Protein AF-A0AAX1EDI6-F1 (afdb_monomer_lite)

pLDDT: mean 86.82, std 15.9, range [36.59, 97.5]

Radius of gyration: 17.84 Å; chains: 1; bounding box: 56×29×52 Å

Secondary structure (DSSP, 8-state):
---SSTHHHHHHHHHHHHHHS----HHHHHHHHHTTS-HHHHHHHHHHHHHHHTSS----TTTHHHHHHHHHHHHHHHHHHHHHHHHHHHTT--------

Structure (mmCIF, N/CA/C/O backbone):
data_AF-A0AAX1EDI6-F1
#
_entry.id   AF-A0AAX1EDI6-F1
#
loop_
_atom_site.group_PDB
_atom_site.id
_atom_site.type_symbol
_atom_site.label_atom_id
_atom_site.label_alt_id
_atom_site.label_comp_id
_atom_site.label_asym_id
_atom_site.label_entity_id
_atom_site.label_seq_id
_atom_site.pdbx_PDB_ins_code
_atom_site.Cartn_x
_atom_site.Cartn_y
_atom_site.Cartn_z
_atom_site.occupancy
_atom_site.B_iso_or_equiv
_atom_site.auth_seq_id
_atom_site.auth_comp_id
_atom_site.auth_asym_id
_atom_site.auth_atom_id
_atom_site.pdbx_PDB_model_num
ATOM 1 N N . MET A 1 1 ? 6.940 18.098 -12.959 1.00 37.97 1 MET A N 1
ATOM 2 C CA . MET A 1 1 ? 5.998 17.670 -11.901 1.00 37.97 1 MET A CA 1
ATOM 3 C C . MET A 1 1 ? 5.123 16.557 -12.477 1.00 37.97 1 MET A C 1
ATOM 5 O O . MET A 1 1 ? 4.150 16.857 -13.154 1.00 37.97 1 MET A O 1
ATOM 9 N N . SER A 1 2 ? 5.529 15.284 -12.345 1.00 36.59 2 SER A N 1
ATOM 10 C CA . SER A 1 2 ? 4.776 14.154 -12.927 1.00 36.59 2 SER A CA 1
ATOM 11 C C . SER A 1 2 ? 3.584 13.826 -12.033 1.00 36.59 2 SER A C 1
ATOM 13 O O . SER A 1 2 ? 3.707 13.143 -11.018 1.00 36.59 2 SER A O 1
ATOM 15 N N . VAL A 1 3 ? 2.427 14.391 -12.367 1.00 47.22 3 VAL A N 1
ATOM 16 C CA . VAL A 1 3 ? 1.143 14.068 -11.740 1.00 47.22 3 VAL A CA 1
ATOM 17 C C . VAL A 1 3 ? 0.461 13.036 -12.625 1.00 47.22 3 VAL A C 1
ATOM 19 O O . VAL A 1 3 ? -0.464 13.390 -13.348 1.00 47.22 3 VAL A O 1
ATOM 22 N N . LYS A 1 4 ? 0.924 11.777 -12.641 1.00 48.91 4 LYS A N 1
ATOM 23 C CA . LYS A 1 4 ? 0.142 10.725 -13.311 1.00 48.91 4 LYS A CA 1
ATOM 24 C C . LYS A 1 4 ? -0.179 9.479 -12.483 1.00 48.91 4 LYS A C 1
ATOM 26 O O . LYS A 1 4 ? -1.293 9.007 -12.655 1.00 48.91 4 LYS A O 1
ATOM 31 N N . ASN A 1 5 ? 0.585 9.056 -11.464 1.00 53.69 5 ASN A N 1
ATOM 32 C CA . ASN A 1 5 ? 0.169 7.892 -10.638 1.00 53.69 5 ASN A CA 1
ATOM 33 C C . ASN A 1 5 ? 0.471 7.952 -9.126 1.00 53.69 5 ASN A C 1
ATOM 35 O O . ASN A 1 5 ? 0.458 6.937 -8.431 1.00 53.69 5 ASN A O 1
ATOM 39 N N . GLY A 1 6 ? 0.610 9.149 -8.545 1.00 59.47 6 GLY A N 1
ATOM 40 C CA . GLY A 1 6 ? 0.746 9.337 -7.086 1.00 59.47 6 GLY A CA 1
ATOM 41 C C . GLY A 1 6 ? -0.456 8.890 -6.224 1.00 59.47 6 GLY A C 1
ATOM 42 O O . GLY A 1 6 ? -0.463 9.152 -5.019 1.00 59.47 6 GLY A O 1
ATOM 43 N N . ARG A 1 7 ? -1.481 8.255 -6.814 1.00 78.31 7 ARG A N 1
ATOM 44 C CA . ARG A 1 7 ? -2.725 7.828 -6.154 1.00 78.31 7 ARG A CA 1
ATOM 45 C C . ARG A 1 7 ? -2.541 6.556 -5.322 1.00 78.31 7 ARG A C 1
ATOM 47 O O . ARG A 1 7 ? -3.001 6.525 -4.186 1.00 78.31 7 ARG A O 1
ATOM 54 N N . ILE A 1 8 ? -1.798 5.562 -5.815 1.00 89.75 8 ILE A N 1
ATOM 55 C CA . ILE A 1 8 ? -1.648 4.277 -5.106 1.00 89.75 8 ILE A CA 1
ATOM 56 C C . ILE A 1 8 ? -0.788 4.397 -3.835 1.00 89.75 8 ILE A C 1
ATOM 58 O O . ILE A 1 8 ? -1.137 3.851 -2.794 1.00 89.75 8 ILE A O 1
ATOM 62 N N . THR A 1 9 ? 0.276 5.210 -3.852 1.00 91.19 9 THR A N 1
ATOM 63 C CA . THR A 1 9 ? 1.075 5.496 -2.642 1.00 91.19 9 THR A CA 1
ATOM 64 C C . THR A 1 9 ? 0.341 6.390 -1.645 1.00 91.19 9 THR A C 1
ATOM 66 O O . THR A 1 9 ? 0.658 6.394 -0.457 1.00 91.19 9 THR A O 1
ATOM 69 N N . THR A 1 10 ? -0.654 7.147 -2.108 1.00 93.94 10 THR A N 1
ATOM 70 C CA . THR A 1 10 ? -1.545 7.908 -1.227 1.00 93.94 10 THR A CA 1
ATOM 71 C C . THR A 1 10 ? -2.552 6.978 -0.552 1.00 93.94 10 THR A C 1
ATOM 73 O O . THR A 1 10 ? -2.712 7.069 0.661 1.00 93.94 10 THR A O 1
ATOM 76 N N . LEU A 1 11 ? -3.135 6.020 -1.283 1.00 95.25 11 LEU A N 1
ATOM 77 C CA . LEU A 1 11 ? -3.956 4.956 -0.692 1.00 95.25 11 LEU A CA 1
ATOM 78 C C . LEU A 1 11 ? -3.168 4.141 0.341 1.00 95.25 11 LEU A C 1
ATOM 80 O O . LEU A 1 11 ? -3.655 3.941 1.446 1.00 95.25 11 LEU A O 1
ATOM 84 N N . ALA A 1 12 ? -1.918 3.774 0.041 1.00 95.62 12 ALA A N 1
ATOM 85 C CA . ALA A 1 12 ? -1.027 3.111 0.997 1.00 95.62 12 ALA A CA 1
ATOM 86 C C . ALA A 1 12 ? -0.840 3.914 2.297 1.00 95.62 12 ALA A C 1
ATOM 88 O O . ALA A 1 12 ? -0.819 3.347 3.388 1.00 95.62 12 ALA A O 1
ATOM 89 N N . ARG A 1 13 ? -0.711 5.246 2.199 1.00 95.75 13 ARG A N 1
ATOM 90 C CA . ARG A 1 13 ? -0.620 6.119 3.380 1.00 95.75 13 ARG A CA 1
ATOM 91 C C . ARG A 1 13 ? -1.906 6.114 4.188 1.00 95.75 13 ARG A C 1
ATOM 93 O O . ARG A 1 13 ? -1.825 5.974 5.399 1.00 95.75 13 ARG A O 1
ATOM 100 N N . ILE A 1 14 ? -3.056 6.270 3.533 1.00 96.38 14 ILE A N 1
ATOM 101 C CA . ILE A 1 14 ? -4.363 6.248 4.205 1.00 96.38 14 ILE A CA 1
ATOM 102 C C . ILE A 1 14 ? -4.545 4.909 4.916 1.00 96.38 14 ILE A C 1
ATOM 104 O O . ILE A 1 14 ? -4.854 4.892 6.102 1.00 96.38 14 ILE A O 1
ATOM 108 N N . TRP A 1 15 ? -4.265 3.803 4.225 1.00 97.38 15 TRP A N 1
ATOM 109 C CA . TRP A 1 15 ? -4.362 2.465 4.794 1.00 97.38 15 TRP A CA 1
ATOM 110 C C . TRP A 1 15 ? -3.476 2.295 6.025 1.00 97.38 15 TRP A C 1
ATOM 112 O O . TRP A 1 15 ? -3.981 1.913 7.077 1.00 97.38 15 TRP A O 1
ATOM 122 N N . ARG A 1 16 ? -2.190 2.657 5.944 1.00 97.38 16 ARG A N 1
ATOM 123 C CA . ARG A 1 16 ? -1.298 2.581 7.108 1.00 97.38 16 ARG A CA 1
ATOM 124 C C . ARG A 1 16 ? -1.797 3.443 8.265 1.00 97.38 16 ARG A C 1
ATOM 126 O O . ARG A 1 16 ? -1.792 2.975 9.395 1.00 97.38 16 ARG A O 1
ATOM 133 N N . THR A 1 17 ? -2.212 4.682 8.001 1.00 96.69 17 THR A N 1
ATOM 134 C CA . THR A 1 17 ? -2.710 5.577 9.053 1.00 96.69 17 THR A CA 1
ATOM 135 C C . THR A 1 17 ? -3.937 4.987 9.738 1.00 96.69 17 THR A C 1
ATOM 137 O O . THR A 1 17 ? -3.981 4.979 10.956 1.00 96.69 17 THR A O 1
ATOM 140 N N . VAL A 1 18 ? -4.895 4.452 8.981 1.00 95.94 18 VAL A N 1
ATOM 141 C CA . VAL A 1 18 ? -6.107 3.828 9.535 1.00 95.94 18 VAL A CA 1
ATOM 142 C C . VAL A 1 18 ? -5.790 2.533 10.302 1.00 95.94 18 VAL A C 1
ATOM 144 O O . VAL A 1 18 ? -6.507 2.166 11.228 1.00 95.94 18 VAL A O 1
ATOM 147 N N . GLU A 1 19 ? -4.716 1.826 9.942 1.00 95.62 19 GLU A N 1
ATOM 148 C CA . GLU A 1 19 ? -4.311 0.598 10.631 1.00 95.62 19 GLU A CA 1
ATOM 149 C C . GLU A 1 19 ? -3.497 0.856 11.910 1.00 95.62 19 GLU A C 1
ATOM 151 O O . GLU A 1 19 ? -3.606 0.079 12.857 1.00 95.62 19 GLU A O 1
ATOM 156 N N . THR A 1 20 ? -2.671 1.910 11.939 1.00 94.38 20 THR A N 1
ATOM 157 C CA . THR A 1 20 ? -1.661 2.128 12.993 1.00 94.38 20 THR A CA 1
ATOM 158 C C . THR A 1 20 ? -1.737 3.491 13.689 1.00 94.38 20 THR A C 1
ATOM 160 O O . THR A 1 20 ? -0.793 3.846 14.395 1.00 94.38 20 THR A O 1
ATOM 163 N N . ASP A 1 21 ? -2.738 4.316 13.386 1.00 93.69 21 ASP A N 1
ATOM 164 C CA . ASP A 1 21 ? -2.909 5.694 13.882 1.00 93.69 21 ASP A CA 1
ATOM 165 C C . ASP A 1 21 ? -1.673 6.600 13.710 1.00 93.69 21 ASP A C 1
ATOM 167 O O . ASP A 1 21 ? -1.476 7.585 14.417 1.00 93.69 21 ASP A O 1
ATOM 171 N N . THR A 1 22 ? -0.799 6.278 12.748 1.00 93.88 22 THR A N 1
ATOM 172 C CA . THR A 1 22 ? 0.490 6.960 12.561 1.00 93.88 22 THR A CA 1
ATOM 173 C C . THR A 1 22 ? 0.656 7.430 11.124 1.00 93.88 22 THR A C 1
ATOM 175 O O . THR A 1 22 ? 0.681 6.630 10.186 1.00 93.88 22 THR A O 1
ATOM 178 N N . ILE A 1 23 ? 0.897 8.728 10.949 1.00 93.19 23 ILE A N 1
ATOM 179 C CA . ILE A 1 23 ? 1.200 9.323 9.645 1.00 93.19 23 ILE A CA 1
ATOM 180 C C . ILE A 1 23 ? 2.638 8.976 9.233 1.00 93.19 23 ILE A C 1
ATOM 182 O O . ILE A 1 23 ? 3.569 9.053 10.029 1.00 93.19 23 ILE A O 1
ATOM 186 N N . SER A 1 24 ? 2.844 8.627 7.962 1.00 91.25 24 SER A N 1
ATOM 187 C CA . SER A 1 24 ? 4.179 8.411 7.391 1.00 91.25 24 SER A CA 1
ATOM 188 C C . SER A 1 24 ? 4.344 9.041 6.011 1.00 91.25 24 SER A C 1
ATOM 190 O O . SER A 1 24 ? 3.377 9.436 5.357 1.00 91.25 24 SER A O 1
ATOM 192 N N . SER A 1 25 ? 5.587 9.076 5.526 1.00 93.00 25 SER A N 1
ATOM 193 C CA . SER A 1 25 ? 5.893 9.415 4.134 1.00 93.00 25 SER A CA 1
ATOM 194 C C . SER A 1 25 ? 5.316 8.378 3.153 1.00 93.00 25 SER A C 1
ATOM 196 O O . SER A 1 25 ? 4.977 7.252 3.533 1.00 93.00 25 SER A O 1
ATOM 198 N N . LYS A 1 26 ? 5.212 8.751 1.866 1.00 90.19 26 LYS A N 1
ATOM 199 C CA . LYS A 1 26 ? 4.729 7.855 0.795 1.00 90.19 26 LYS A CA 1
ATOM 200 C C . LYS A 1 26 ? 5.599 6.592 0.645 1.00 90.19 26 LYS A C 1
ATOM 202 O O . LYS A 1 26 ? 5.026 5.504 0.646 1.00 90.19 26 LYS A O 1
ATOM 207 N N . PRO A 1 27 ? 6.946 6.675 0.597 1.00 92.06 27 PRO A N 1
ATOM 208 C CA . PRO A 1 27 ? 7.787 5.481 0.453 1.00 92.06 27 PRO A CA 1
ATOM 209 C C . PRO A 1 27 ? 7.749 4.555 1.675 1.00 92.06 27 PRO A C 1
ATOM 211 O O . PRO A 1 27 ? 7.810 3.332 1.529 1.00 92.06 27 PRO A O 1
ATOM 214 N N . ALA A 1 28 ? 7.616 5.121 2.881 1.00 94.44 28 ALA A N 1
ATOM 215 C CA . ALA A 1 28 ? 7.477 4.340 4.108 1.00 94.44 28 ALA A CA 1
ATOM 216 C C . ALA A 1 28 ? 6.145 3.575 4.135 1.00 94.44 28 ALA A C 1
AT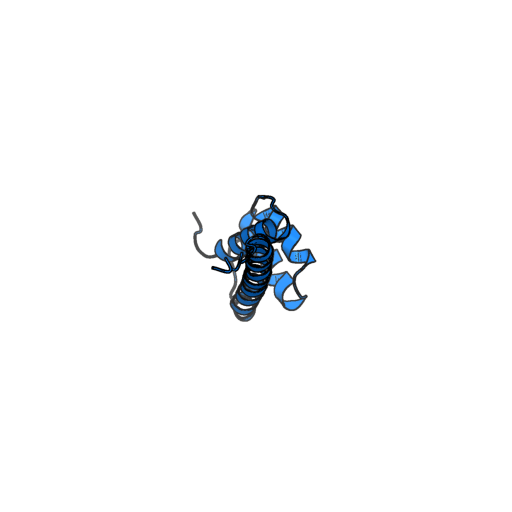OM 218 O O . ALA A 1 28 ? 6.128 2.378 4.417 1.00 94.44 28 ALA A O 1
ATOM 219 N N . ALA A 1 29 ? 5.044 4.232 3.756 1.00 95.69 29 ALA A N 1
ATOM 220 C CA . ALA A 1 29 ? 3.738 3.586 3.647 1.00 95.69 29 ALA A CA 1
ATOM 221 C C . ALA A 1 29 ? 3.708 2.495 2.566 1.00 95.69 29 ALA A C 1
ATOM 223 O O . ALA A 1 29 ? 3.146 1.424 2.791 1.00 95.69 29 ALA A O 1
ATOM 224 N N . ALA A 1 30 ? 4.356 2.729 1.421 1.00 95.25 30 ALA A N 1
ATOM 225 C CA . ALA A 1 30 ? 4.489 1.721 0.372 1.00 95.25 30 ALA A CA 1
ATOM 226 C C . ALA A 1 30 ? 5.280 0.496 0.863 1.00 95.25 30 ALA A C 1
ATOM 228 O O . ALA A 1 30 ? 4.848 -0.637 0.674 1.00 95.25 30 ALA A O 1
ATOM 229 N N . SER A 1 31 ? 6.393 0.718 1.573 1.00 96.56 31 SER A N 1
ATOM 230 C CA . SER A 1 31 ? 7.212 -0.364 2.146 1.00 96.56 31 SER A CA 1
ATOM 231 C C . SER A 1 31 ? 6.467 -1.170 3.212 1.00 96.56 31 SER A C 1
ATOM 233 O O . SER A 1 31 ? 6.686 -2.371 3.338 1.00 96.56 31 SER A O 1
ATOM 235 N N . TRP A 1 32 ? 5.589 -0.523 3.982 1.00 97.44 32 TRP A N 1
ATOM 236 C CA . TRP A 1 32 ? 4.690 -1.211 4.907 1.00 97.44 32 TRP A CA 1
ATOM 237 C C . TRP A 1 32 ? 3.631 -2.027 4.153 1.00 97.44 32 TRP A C 1
ATOM 239 O O . TRP A 1 32 ? 3.458 -3.204 4.450 1.00 97.44 32 TRP A O 1
ATOM 249 N N . SER A 1 33 ? 2.999 -1.438 3.133 1.00 96.50 33 SER A N 1
ATOM 250 C CA . SER A 1 33 ? 1.929 -2.083 2.356 1.00 96.50 33 SER A CA 1
ATOM 251 C C . SER A 1 33 ? 2.422 -3.327 1.614 1.00 96.50 33 SER A C 1
ATOM 253 O O . SER A 1 33 ? 1.725 -4.332 1.596 1.00 96.50 33 SER A O 1
ATOM 255 N N . ILE A 1 34 ? 3.646 -3.304 1.069 1.00 97.19 34 ILE A N 1
ATOM 256 C CA . ILE A 1 34 ? 4.280 -4.468 0.416 1.00 97.19 34 ILE A CA 1
ATOM 257 C C . ILE A 1 34 ? 4.261 -5.713 1.312 1.00 97.19 34 ILE A C 1
ATOM 259 O O . ILE A 1 34 ? 4.048 -6.812 0.818 1.00 97.19 34 ILE A O 1
ATOM 263 N N . LYS A 1 35 ? 4.441 -5.551 2.629 1.00 96.94 35 LYS A N 1
ATOM 264 C CA . LYS A 1 35 ? 4.470 -6.673 3.582 1.00 96.94 35 LYS A CA 1
ATOM 265 C C . LYS A 1 35 ? 3.088 -7.2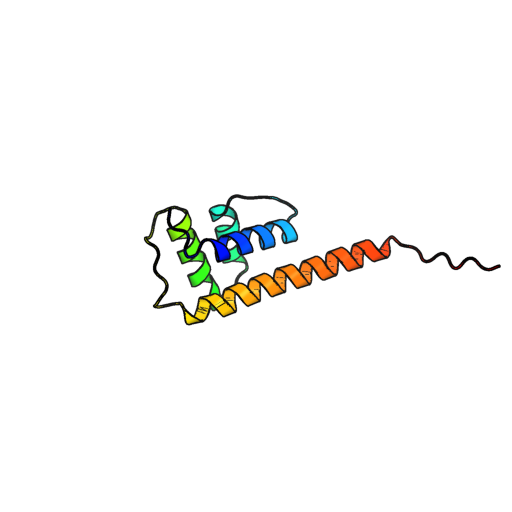74 3.858 1.00 96.94 35 LYS A C 1
ATOM 267 O O . LYS A 1 35 ? 3.015 -8.349 4.436 1.00 96.94 35 LYS A O 1
ATOM 272 N N . GLN A 1 36 ? 2.022 -6.556 3.509 1.00 96.00 36 GLN A N 1
ATOM 273 C CA . GLN A 1 36 ? 0.632 -6.903 3.823 1.00 96.00 36 GLN A CA 1
ATOM 274 C C . GLN A 1 36 ? -0.171 -7.304 2.580 1.00 96.00 36 GLN A C 1
ATOM 276 O O . GLN A 1 36 ? -1.251 -7.883 2.694 1.00 96.00 36 GLN A O 1
ATOM 281 N N . LEU A 1 37 ? 0.308 -6.930 1.392 1.00 96.38 37 LEU A N 1
ATOM 282 C CA . LEU A 1 37 ? -0.387 -7.173 0.138 1.00 96.38 37 LEU A CA 1
ATOM 283 C C . LEU A 1 37 ? -0.264 -8.643 -0.293 1.00 96.38 37 LEU A C 1
ATOM 285 O O . LEU A 1 37 ? 0.795 -9.248 -0.123 1.00 96.38 37 LEU A O 1
ATOM 289 N N . PRO A 1 38 ? -1.309 -9.200 -0.929 1.00 96.38 38 PRO A N 1
ATOM 290 C CA . PRO A 1 38 ? -1.194 -10.432 -1.697 1.00 96.38 38 PRO A CA 1
ATOM 291 C C . PRO A 1 38 ? -0.098 -10.330 -2.762 1.00 96.38 38 PRO A C 1
ATOM 293 O O . PRO A 1 38 ? 0.125 -9.256 -3.331 1.00 96.38 38 PRO A O 1
ATOM 296 N N . GLN A 1 39 ? 0.533 -11.465 -3.075 1.00 94.94 39 GLN A N 1
ATOM 297 C CA . GLN A 1 39 ? 1.681 -11.556 -3.985 1.00 94.94 39 GLN A CA 1
ATOM 298 C C . GLN A 1 39 ? 1.454 -10.847 -5.331 1.00 94.94 39 GLN A C 1
ATOM 300 O O . GLN A 1 39 ? 2.348 -10.176 -5.840 1.00 94.94 39 GLN A O 1
ATOM 305 N N . GLU A 1 40 ? 0.244 -10.943 -5.881 1.00 93.44 40 GLU A N 1
ATOM 306 C CA . GLU A 1 40 ? -0.148 -10.350 -7.167 1.00 93.44 40 GLU A CA 1
ATOM 307 C C . GLU A 1 40 ? -0.045 -8.814 -7.185 1.00 93.44 40 GLU A C 1
ATOM 309 O O . GLU A 1 40 ? 0.226 -8.208 -8.221 1.00 93.44 40 GLU A O 1
ATOM 314 N N . TYR A 1 41 ? -0.221 -8.162 -6.034 1.00 95.69 41 TYR A N 1
ATOM 315 C CA . TYR A 1 41 ? -0.260 -6.700 -5.915 1.00 95.69 41 TYR A CA 1
ATOM 316 C C . TYR A 1 41 ? 1.050 -6.093 -5.415 1.00 95.69 41 TYR A C 1
ATOM 318 O O . TYR A 1 41 ? 1.252 -4.878 -5.521 1.00 95.69 41 TYR A O 1
ATOM 326 N N . ILE A 1 42 ? 1.963 -6.929 -4.915 1.00 96.00 42 ILE A N 1
ATOM 327 C CA . ILE A 1 42 ? 3.287 -6.515 -4.445 1.00 96.00 42 ILE A CA 1
ATOM 328 C C . ILE A 1 42 ? 4.046 -5.772 -5.554 1.00 96.00 42 ILE A C 1
ATOM 330 O O . ILE A 1 42 ? 4.609 -4.705 -5.298 1.00 96.00 42 ILE A O 1
ATOM 334 N N . LEU A 1 43 ? 3.985 -6.263 -6.798 1.00 95.38 43 LEU A N 1
ATOM 335 C CA . LEU A 1 43 ? 4.653 -5.642 -7.948 1.00 95.38 43 LEU A CA 1
ATOM 336 C C . LEU A 1 43 ? 4.183 -4.199 -8.199 1.00 95.38 43 LEU A C 1
ATOM 338 O O . LEU A 1 43 ? 5.009 -3.304 -8.393 1.00 95.38 43 LEU A O 1
ATOM 342 N N . VAL A 1 44 ? 2.870 -3.951 -8.123 1.00 95.69 44 VAL A N 1
ATOM 343 C CA . VAL A 1 44 ? 2.287 -2.606 -8.276 1.00 95.69 44 VAL A CA 1
ATOM 344 C C . VAL A 1 44 ? 2.856 -1.657 -7.221 1.00 95.69 44 VAL A C 1
ATOM 346 O O . VAL A 1 44 ? 3.248 -0.533 -7.541 1.00 95.69 44 VAL A O 1
ATOM 349 N N . MET A 1 45 ? 2.942 -2.109 -5.967 1.00 96.25 45 MET A N 1
ATOM 350 C CA . MET A 1 45 ? 3.422 -1.274 -4.866 1.00 96.25 45 MET A CA 1
ATOM 351 C C . MET A 1 45 ? 4.940 -1.045 -4.907 1.00 96.25 45 MET A C 1
ATOM 353 O O . MET A 1 45 ? 5.391 0.062 -4.601 1.00 96.25 45 MET A O 1
ATOM 357 N N . HIS A 1 46 ? 5.732 -2.037 -5.328 1.00 96.19 46 HIS A N 1
ATOM 358 C CA . HIS A 1 46 ? 7.171 -1.859 -5.553 1.00 96.19 46 HIS A CA 1
ATOM 359 C C . HIS A 1 46 ? 7.446 -0.799 -6.609 1.00 96.19 46 HIS A C 1
ATOM 361 O O . HIS A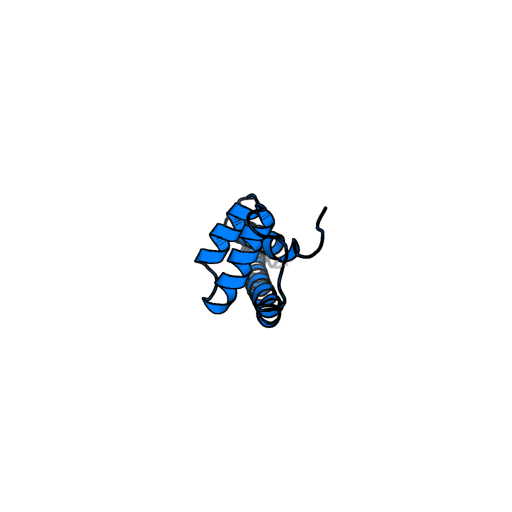 1 46 ? 8.186 0.148 -6.336 1.00 96.19 46 HIS A O 1
ATOM 367 N N . ARG A 1 47 ? 6.797 -0.901 -7.772 1.00 95.38 47 ARG A N 1
ATOM 368 C CA . ARG A 1 47 ? 6.974 0.084 -8.839 1.00 95.38 47 ARG A CA 1
ATOM 369 C C . ARG A 1 47 ? 6.526 1.473 -8.406 1.00 95.38 47 ARG A C 1
ATOM 371 O O . ARG A 1 47 ? 7.231 2.458 -8.612 1.00 95.38 47 ARG A O 1
ATOM 378 N N . ALA A 1 48 ? 5.383 1.558 -7.727 1.00 94.44 48 ALA A N 1
ATOM 379 C CA . ALA A 1 48 ? 4.893 2.820 -7.189 1.00 94.44 48 ALA A CA 1
ATOM 380 C C . ALA A 1 48 ? 5.896 3.475 -6.228 1.00 94.44 48 ALA A C 1
ATOM 382 O O . ALA A 1 48 ? 6.063 4.697 -6.245 1.00 94.44 48 ALA A O 1
ATOM 383 N N . LYS A 1 49 ? 6.568 2.671 -5.394 1.00 94.94 49 LYS A N 1
ATOM 384 C CA . LYS A 1 49 ? 7.632 3.138 -4.505 1.00 94.94 49 LYS A CA 1
ATOM 385 C C . LYS A 1 49 ? 8.840 3.634 -5.301 1.00 94.94 49 LYS A C 1
ATOM 387 O O . LYS A 1 49 ? 9.254 4.759 -5.038 1.00 94.94 49 LYS A O 1
ATOM 392 N N . ALA A 1 50 ? 9.354 2.847 -6.248 1.00 94.94 50 ALA A N 1
ATOM 393 C CA . ALA A 1 50 ? 10.529 3.185 -7.059 1.00 94.94 50 ALA A CA 1
ATOM 394 C C . ALA A 1 50 ? 10.334 4.501 -7.833 1.00 94.94 50 ALA A C 1
ATOM 396 O O . ALA A 1 50 ? 11.168 5.403 -7.763 1.00 94.94 50 ALA A O 1
ATOM 397 N N . ILE A 1 51 ? 9.165 4.681 -8.458 1.00 93.38 51 ILE A N 1
ATOM 398 C CA . ILE A 1 51 ? 8.789 5.939 -9.123 1.00 93.38 51 ILE A CA 1
ATOM 399 C C . ILE A 1 51 ? 8.710 7.094 -8.116 1.00 93.38 51 ILE A C 1
ATOM 401 O O . ILE A 1 51 ? 9.162 8.204 -8.391 1.00 93.38 51 ILE A O 1
ATOM 405 N N . CYS A 1 52 ? 8.145 6.856 -6.927 1.00 90.38 52 CYS A N 1
ATOM 406 C CA . CYS A 1 52 ? 7.982 7.892 -5.905 1.00 90.38 52 CYS A CA 1
ATOM 407 C C . CYS A 1 52 ? 9.317 8.418 -5.354 1.00 90.38 52 CYS A C 1
ATOM 409 O O . CYS A 1 52 ? 9.371 9.575 -4.938 1.00 90.38 52 CYS A O 1
ATOM 411 N N . ILE A 1 53 ? 10.356 7.582 -5.308 1.00 93.12 53 ILE A N 1
ATOM 412 C CA . ILE A 1 53 ? 11.704 7.969 -4.856 1.00 93.12 53 ILE A CA 1
ATOM 413 C C . ILE A 1 53 ? 12.630 8.370 -6.009 1.00 93.12 53 ILE A C 1
ATOM 415 O O . ILE A 1 53 ? 13.759 8.778 -5.762 1.00 93.12 53 ILE A O 1
ATOM 419 N N . GLY A 1 54 ? 12.140 8.311 -7.251 1.00 92.62 54 GLY A N 1
ATOM 420 C CA . GLY A 1 54 ? 12.887 8.704 -8.444 1.00 92.62 54 GLY A CA 1
ATOM 421 C C . GLY A 1 54 ? 13.886 7.661 -8.951 1.00 92.62 54 GLY A C 1
ATOM 422 O O . GLY A 1 54 ? 14.689 7.994 -9.815 1.00 92.62 54 GLY A O 1
ATOM 423 N N . GLU A 1 55 ? 13.839 6.423 -8.448 1.00 94.69 55 GLU A N 1
ATOM 424 C CA . GLU A 1 55 ? 14.666 5.308 -8.940 1.00 94.69 55 GLU A CA 1
ATOM 425 C C . GLU A 1 55 ? 14.242 4.863 -10.345 1.00 94.69 55 GLU A C 1
ATOM 427 O O . GLU A 1 55 ? 15.077 4.517 -11.175 1.00 94.69 55 GLU A O 1
ATOM 432 N N . GLU A 1 56 ? 12.941 4.918 -10.632 1.00 92.38 56 GLU A N 1
ATOM 433 C CA . GLU A 1 56 ? 12.382 4.559 -11.932 1.00 92.38 56 GLU A CA 1
ATOM 434 C C . GLU A 1 56 ? 11.590 5.725 -12.534 1.00 92.38 56 GLU A C 1
ATOM 436 O O . GLU A 1 56 ? 10.953 6.516 -11.831 1.00 92.38 56 GLU A O 1
ATOM 441 N N . LYS A 1 57 ? 11.591 5.818 -13.869 1.00 91.19 57 LYS A N 1
ATOM 442 C CA . LYS A 1 57 ? 10.636 6.673 -14.588 1.00 91.19 57 LYS A CA 1
ATOM 443 C C . LYS A 1 57 ? 9.236 6.075 -14.483 1.00 91.19 57 LYS A C 1
ATOM 445 O O . LYS A 1 57 ? 9.066 4.905 -14.178 1.00 91.19 57 LYS A O 1
ATOM 450 N N . GLU A 1 58 ? 8.214 6.877 -14.744 1.00 89.56 58 GLU A N 1
ATOM 451 C CA . GLU A 1 58 ? 6.832 6.411 -14.669 1.00 89.56 58 GLU A CA 1
ATOM 452 C C . GLU A 1 58 ? 6.463 5.521 -15.874 1.00 89.56 58 GLU A C 1
ATOM 454 O O . GLU A 1 58 ? 6.433 6.012 -17.001 1.00 89.56 58 GLU A O 1
ATOM 459 N N . TYR A 1 59 ? 6.167 4.234 -15.637 1.00 91.12 59 TYR A N 1
ATOM 460 C CA . TYR A 1 59 ? 5.670 3.274 -16.640 1.00 91.12 59 TYR A CA 1
ATOM 461 C C . TYR A 1 59 ? 4.740 2.230 -16.004 1.00 91.12 59 TYR A C 1
ATOM 463 O O . TYR A 1 59 ? 4.943 1.804 -14.868 1.00 91.12 59 TYR A O 1
ATOM 471 N N . TRP A 1 60 ? 3.696 1.822 -16.729 1.00 91.56 60 TRP A N 1
ATOM 472 C CA . TRP A 1 60 ? 2.630 0.979 -16.170 1.00 91.56 60 TRP A CA 1
ATOM 473 C C . TRP A 1 60 ? 2.018 -0.022 -17.147 1.00 91.56 60 TRP A C 1
ATOM 475 O O . TRP A 1 60 ? 1.210 -0.838 -16.716 1.00 91.56 60 TRP A O 1
ATOM 485 N N . ASP A 1 61 ? 2.344 0.042 -18.438 1.00 93.25 61 ASP A N 1
ATOM 486 C CA . ASP A 1 61 ? 1.600 -0.675 -19.481 1.00 93.25 61 ASP A CA 1
ATOM 487 C C . ASP A 1 61 ? 1.629 -2.199 -19.309 1.00 93.25 61 ASP A C 1
ATOM 489 O O . ASP A 1 61 ? 0.622 -2.865 -19.534 1.00 93.25 61 ASP A O 1
ATOM 493 N N . ASP A 1 62 ? 2.737 -2.735 -18.809 1.00 94.38 62 ASP A N 1
ATOM 494 C CA . ASP A 1 62 ? 2.957 -4.154 -18.525 1.00 94.38 62 ASP A CA 1
ATOM 495 C C . ASP A 1 62 ? 2.188 -4.673 -17.297 1.00 94.38 62 ASP A C 1
ATOM 497 O O . ASP A 1 62 ? 1.890 -5.861 -17.226 1.00 94.38 62 ASP A O 1
ATOM 501 N N . ILE A 1 63 ? 1.819 -3.803 -16.347 1.00 93.69 63 ILE A N 1
ATOM 502 C CA . ILE A 1 63 ? 1.084 -4.192 -15.124 1.00 93.69 63 ILE A CA 1
ATOM 503 C C . ILE A 1 63 ? -0.258 -3.479 -14.968 1.00 93.69 63 ILE A C 1
ATOM 505 O O . ILE A 1 63 ? -0.889 -3.550 -13.913 1.00 93.69 63 ILE A O 1
ATOM 509 N N . LYS A 1 64 ? -0.721 -2.786 -16.011 1.00 92.56 64 LYS A N 1
ATOM 510 C CA . LYS A 1 64 ? -1.910 -1.925 -15.973 1.00 92.56 64 LYS A CA 1
ATOM 511 C C . LYS A 1 64 ? -3.154 -2.660 -15.475 1.00 92.56 64 LYS A C 1
ATOM 513 O O . LYS A 1 64 ? -3.943 -2.087 -14.725 1.00 92.56 64 LYS A O 1
ATOM 518 N N . ALA A 1 65 ? -3.293 -3.932 -15.848 1.00 94.44 65 ALA A N 1
ATOM 519 C CA . ALA A 1 65 ? -4.389 -4.798 -15.422 1.00 94.44 65 ALA A CA 1
ATOM 520 C C . ALA A 1 65 ? -4.433 -5.024 -13.898 1.00 94.44 65 ALA A C 1
ATOM 522 O O . ALA A 1 65 ? -5.512 -5.225 -13.350 1.00 94.44 65 ALA A O 1
ATOM 523 N N . LEU A 1 66 ? -3.293 -4.933 -13.205 1.00 94.56 66 LEU A N 1
ATOM 524 C CA . LEU A 1 66 ? -3.176 -5.157 -11.759 1.00 94.56 66 LEU A CA 1
ATOM 525 C C . LEU A 1 66 ? -3.436 -3.893 -10.929 1.00 94.56 66 LEU A C 1
ATOM 527 O O . LEU A 1 66 ? -3.697 -3.985 -9.731 1.00 94.56 66 LEU A O 1
ATOM 531 N N . ILE A 1 67 ? -3.388 -2.703 -11.540 1.00 93.56 67 ILE A N 1
ATOM 532 C CA . ILE A 1 67 ? -3.469 -1.429 -10.807 1.00 93.56 67 ILE A CA 1
ATOM 533 C C . ILE A 1 67 ? -4.834 -1.250 -10.147 1.00 93.56 67 ILE A C 1
ATOM 535 O O . ILE A 1 67 ? -4.898 -0.930 -8.960 1.00 93.56 67 ILE A O 1
ATOM 539 N N . LYS A 1 68 ? -5.924 -1.445 -10.902 1.00 94.12 68 LYS A N 1
ATOM 540 C CA . LYS A 1 68 ? -7.281 -1.285 -10.365 1.00 94.12 68 LYS A CA 1
ATOM 541 C C . LYS A 1 68 ? -7.588 -2.336 -9.285 1.00 94.12 68 LYS A C 1
ATOM 543 O O . LYS A 1 68 ? -7.960 -1.911 -8.197 1.00 94.12 68 LYS A O 1
ATOM 548 N N . PRO A 1 69 ? -7.361 -3.646 -9.503 1.00 96.19 69 PRO A N 1
ATOM 549 C CA . PRO A 1 69 ? -7.554 -4.651 -8.455 1.00 96.19 69 PRO A CA 1
ATOM 550 C C . PRO A 1 69 ? -6.740 -4.381 -7.180 1.00 96.19 69 PRO A C 1
ATOM 552 O O . PRO A 1 69 ? -7.255 -4.529 -6.076 1.00 96.19 69 PRO A O 1
ATOM 555 N N . CYS A 1 70 ? -5.496 -3.908 -7.315 1.00 96.19 70 CYS A N 1
ATOM 556 C CA . CYS A 1 70 ? -4.674 -3.508 -6.172 1.00 96.19 70 CYS A CA 1
ATOM 557 C C . CYS A 1 70 ? -5.279 -2.314 -5.414 1.00 96.19 70 CYS A C 1
ATOM 559 O O . CYS A 1 70 ? -5.352 -2.329 -4.185 1.00 96.19 70 CYS A O 1
ATOM 561 N N . ALA A 1 71 ? -5.739 -1.284 -6.131 1.00 95.62 71 ALA A N 1
ATOM 562 C CA . ALA A 1 71 ? -6.386 -0.128 -5.517 1.00 95.62 71 ALA A CA 1
ATOM 563 C C . ALA A 1 71 ? -7.685 -0.515 -4.795 1.00 95.62 71 ALA A C 1
ATOM 565 O O . ALA A 1 71 ? -7.872 -0.112 -3.648 1.00 95.62 71 ALA A O 1
ATOM 566 N N . ASP A 1 72 ? -8.527 -1.330 -5.435 1.00 96.56 72 ASP A N 1
ATOM 567 C CA . ASP A 1 72 ? -9.783 -1.822 -4.864 1.00 96.56 72 ASP A CA 1
ATOM 568 C C . ASP A 1 72 ? -9.515 -2.628 -3.582 1.00 96.56 72 ASP A C 1
ATOM 570 O O . ASP A 1 72 ? -10.108 -2.346 -2.545 1.00 96.56 72 ASP A O 1
ATOM 574 N N . PHE A 1 73 ? -8.526 -3.531 -3.598 1.00 96.75 73 PHE A N 1
ATOM 575 C CA . PHE A 1 73 ? -8.128 -4.292 -2.410 1.00 96.75 73 PHE A CA 1
ATOM 576 C C . PHE A 1 73 ? -7.730 -3.389 -1.233 1.00 96.75 73 PHE A C 1
ATOM 578 O O . PHE A 1 73 ? -8.145 -3.617 -0.095 1.00 96.75 73 PHE A O 1
ATOM 585 N N . ILE A 1 74 ? -6.921 -2.353 -1.483 1.00 96.56 74 ILE A N 1
ATOM 586 C CA . ILE A 1 74 ? -6.504 -1.411 -0.433 1.00 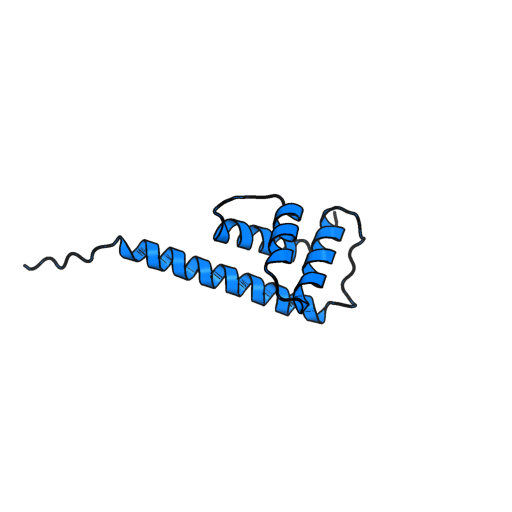96.56 74 ILE A CA 1
ATOM 587 C C . ILE A 1 74 ? -7.711 -0.620 0.087 1.00 96.56 74 ILE A C 1
ATOM 589 O O . ILE A 1 74 ? -7.855 -0.441 1.298 1.00 96.56 74 ILE A O 1
ATOM 593 N N . SER A 1 75 ? -8.590 -0.168 -0.809 1.00 97.06 75 SER A N 1
ATOM 594 C CA . SER A 1 75 ? -9.831 0.520 -0.449 1.00 97.06 75 SER A CA 1
ATOM 595 C C . SER A 1 75 ? -10.740 -0.347 0.422 1.00 97.06 75 SER A C 1
ATOM 597 O O . SER A 1 75 ? -11.249 0.140 1.431 1.00 97.06 75 SER A O 1
ATOM 599 N N . ASP A 1 76 ? -10.878 -1.634 0.110 1.00 97.50 76 ASP A N 1
ATOM 600 C CA . ASP A 1 76 ? -11.665 -2.573 0.910 1.00 97.50 76 ASP A CA 1
ATOM 601 C C . ASP A 1 76 ? -11.082 -2.752 2.315 1.00 97.50 76 ASP A C 1
ATOM 603 O O . ASP A 1 76 ? -11.824 -2.744 3.299 1.00 97.50 76 ASP A O 1
ATOM 607 N N . LYS A 1 77 ? -9.750 -2.837 2.445 1.00 97.44 77 LYS A N 1
ATOM 608 C CA . LYS A 1 77 ? -9.087 -2.891 3.759 1.00 97.44 77 LYS A CA 1
ATOM 609 C C . LYS A 1 77 ? -9.339 -1.634 4.589 1.00 97.44 77 LYS A C 1
ATOM 611 O O . LYS A 1 77 ? -9.647 -1.750 5.776 1.00 97.44 77 LYS A O 1
ATOM 616 N N . ILE A 1 78 ? -9.251 -0.453 3.973 1.00 96.88 78 ILE A N 1
ATOM 617 C CA . ILE A 1 78 ? -9.552 0.825 4.634 1.00 96.88 78 ILE A CA 1
ATOM 618 C C . ILE A 1 78 ? -11.005 0.840 5.114 1.00 96.88 78 ILE A C 1
ATOM 620 O O . ILE A 1 78 ? -11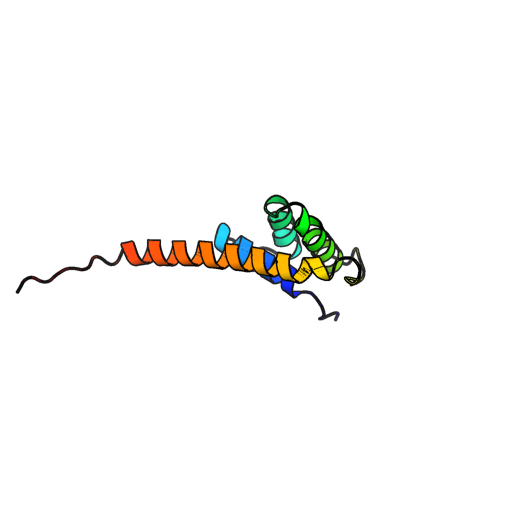.257 1.063 6.297 1.00 96.88 78 ILE A O 1
ATOM 624 N N . ASN A 1 79 ? -11.956 0.563 4.220 1.00 96.88 79 ASN A N 1
ATOM 625 C CA . ASN A 1 79 ? -13.383 0.596 4.534 1.00 96.88 79 ASN A CA 1
ATOM 626 C C . ASN A 1 79 ? -13.747 -0.407 5.633 1.00 96.88 79 ASN A C 1
ATOM 628 O O . ASN A 1 79 ? -14.483 -0.069 6.559 1.00 96.88 79 ASN A O 1
ATOM 632 N N . PHE A 1 80 ? -13.181 -1.614 5.579 1.00 95.44 80 PHE A N 1
ATOM 633 C CA . PHE A 1 80 ? -13.379 -2.628 6.609 1.00 95.44 80 PHE A CA 1
ATOM 634 C C . PHE A 1 80 ? -12.895 -2.151 7.983 1.00 95.44 80 PHE A C 1
ATOM 636 O O . PHE A 1 80 ? -13.602 -2.300 8.982 1.00 95.44 80 PHE A O 1
ATOM 643 N N . LYS A 1 81 ? -11.704 -1.546 8.054 1.00 94.62 81 LYS A N 1
ATOM 644 C CA . LYS A 1 81 ? -11.153 -1.036 9.314 1.00 94.62 81 LYS A CA 1
ATOM 645 C C . LYS A 1 81 ? -11.956 0.156 9.843 1.00 94.62 81 LYS A C 1
ATOM 647 O O . LYS A 1 81 ? -12.288 0.164 11.026 1.00 94.62 81 LYS A O 1
ATOM 652 N N . LEU A 1 82 ? -12.345 1.099 8.983 1.00 93.19 82 LEU A N 1
ATOM 653 C CA . LEU A 1 82 ? -13.193 2.238 9.360 1.00 93.19 82 LEU A CA 1
ATOM 654 C C . LEU A 1 82 ? -14.564 1.795 9.880 1.00 93.19 82 LEU A C 1
ATOM 656 O O . LEU A 1 82 ? -15.030 2.315 10.890 1.00 93.19 82 LEU A O 1
ATOM 660 N N . ALA A 1 83 ? -15.191 0.798 9.248 1.00 92.69 83 ALA A N 1
ATOM 661 C CA . ALA A 1 83 ? -16.454 0.243 9.729 1.00 92.69 83 ALA A CA 1
ATOM 662 C C . ALA A 1 83 ? -16.315 -0.323 11.152 1.00 92.69 83 ALA A C 1
ATOM 664 O O . ALA A 1 83 ? -17.183 -0.105 11.994 1.00 92.69 83 ALA A O 1
ATOM 665 N N . ARG A 1 84 ? -15.197 -0.996 11.454 1.00 90.19 84 ARG A N 1
ATOM 666 C CA . ARG A 1 84 ? -14.914 -1.508 12.803 1.00 90.19 84 ARG A CA 1
ATOM 667 C C . ARG A 1 84 ? -14.686 -0.397 13.823 1.00 90.19 84 ARG A C 1
ATOM 669 O O . ARG A 1 84 ? -15.191 -0.517 14.935 1.00 90.19 84 ARG A O 1
ATOM 676 N N . ILE A 1 85 ? -13.954 0.654 13.451 1.00 88.38 85 ILE A N 1
ATOM 677 C CA . ILE A 1 85 ? -13.740 1.826 14.312 1.00 88.38 85 ILE A CA 1
ATOM 678 C C . ILE A 1 85 ? -15.095 2.455 14.649 1.00 88.38 85 ILE A C 1
ATOM 680 O O . ILE A 1 85 ? -15.448 2.527 15.822 1.00 88.38 85 ILE A O 1
ATOM 684 N N . ASN A 1 86 ? -15.916 2.762 13.642 1.00 86.25 86 ASN A N 1
ATOM 685 C CA . ASN A 1 86 ? -17.247 3.346 13.838 1.00 86.25 86 ASN A CA 1
ATOM 686 C C . ASN A 1 86 ? -18.167 2.475 14.711 1.00 86.25 86 ASN A C 1
ATOM 688 O O . ASN A 1 86 ? -18.915 3.000 15.533 1.00 86.25 86 ASN A O 1
ATOM 692 N N . LEU A 1 87 ? -18.118 1.146 14.561 1.00 83.56 87 LEU A N 1
ATOM 693 C CA . LEU A 1 87 ? -18.872 0.228 15.421 1.00 83.56 87 LEU A CA 1
ATOM 694 C C . LEU A 1 87 ? -18.374 0.266 16.869 1.00 83.56 87 LEU A C 1
ATOM 696 O O . LEU A 1 87 ? -19.191 0.353 17.781 1.00 83.56 87 LEU A O 1
ATOM 700 N N . SER A 1 88 ? -17.055 0.226 17.085 1.00 78.69 88 SER A N 1
ATOM 701 C CA . SER A 1 88 ? -16.475 0.327 18.431 1.00 78.69 88 SER A CA 1
ATOM 702 C C . SER A 1 88 ? -16.783 1.671 19.085 1.00 78.69 88 SER A C 1
ATOM 704 O O . SER A 1 88 ? -17.057 1.739 20.279 1.00 78.69 88 SER A O 1
ATOM 706 N N . GLU A 1 89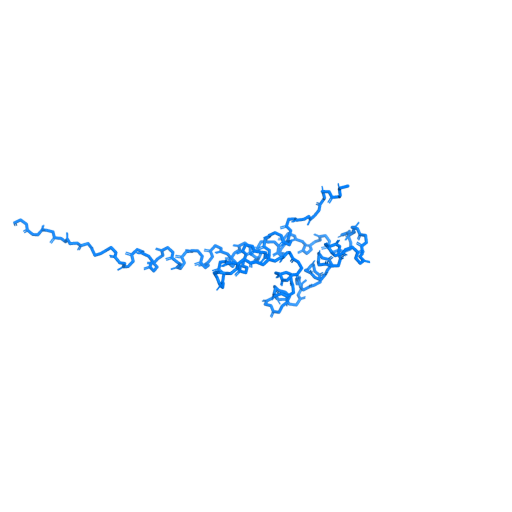 ? -16.851 2.730 18.288 1.00 73.31 89 GLU A N 1
ATOM 707 C CA . GLU A 1 89 ? -17.263 4.032 18.767 1.00 73.31 89 GLU A CA 1
ATOM 708 C C . GLU A 1 89 ? -18.756 4.059 19.131 1.00 73.31 89 GLU A C 1
ATOM 710 O O . GLU A 1 89 ? -19.157 4.545 20.179 1.00 73.31 89 GLU A O 1
ATOM 715 N N . ASN A 1 90 ? -19.630 3.429 18.352 1.00 64.38 90 ASN A N 1
ATOM 716 C CA . ASN A 1 90 ? -21.045 3.410 18.719 1.00 64.38 90 ASN A CA 1
ATOM 717 C C . ASN A 1 90 ? -21.340 2.582 19.990 1.00 64.38 90 ASN A C 1
ATOM 719 O O . ASN A 1 90 ? -22.370 2.790 20.625 1.00 64.38 90 ASN A O 1
ATOM 723 N N . THR A 1 91 ? -20.441 1.682 20.412 1.00 58.66 91 THR A N 1
ATOM 724 C CA . THR A 1 91 ? -20.627 0.908 21.656 1.00 58.66 91 THR A CA 1
ATOM 725 C C . THR A 1 91 ? -20.484 1.724 22.945 1.00 58.66 91 THR A C 1
ATOM 727 O O . THR A 1 91 ? -20.946 1.261 23.984 1.00 58.66 91 THR A O 1
ATOM 730 N N . TYR A 1 92 ? -19.933 2.947 22.905 1.00 57.66 92 TYR A N 1
ATOM 731 C CA . TYR A 1 92 ? -19.932 3.852 24.065 1.00 57.66 92 TYR A CA 1
ATOM 732 C C . TYR A 1 92 ? -21.214 4.695 24.191 1.00 57.66 92 TYR A C 1
ATOM 734 O O . TYR A 1 92 ? -21.397 5.388 25.193 1.00 57.66 92 TYR A O 1
ATOM 742 N N . LYS A 1 93 ? -22.122 4.661 23.202 1.00 57.16 93 LYS A N 1
ATOM 743 C CA . LYS A 1 93 ? -23.457 5.265 23.317 1.00 57.16 93 LYS A CA 1
ATOM 744 C C . LYS A 1 93 ? -24.411 4.259 23.955 1.00 57.16 93 LYS A C 1
ATOM 746 O O . LYS A 1 93 ? -25.124 3.534 23.267 1.00 57.16 93 LYS A O 1
ATOM 751 N N . SER A 1 94 ? -24.441 4.230 25.284 1.00 59.03 94 SER A N 1
ATOM 752 C CA . SER A 1 94 ? -25.496 3.540 26.026 1.00 59.03 94 SER A CA 1
ATOM 753 C C . SER A 1 94 ? -26.850 4.150 25.655 1.00 59.03 94 SER A C 1
ATOM 755 O O . SER A 1 94 ? -27.092 5.332 25.910 1.00 59.03 94 SER A O 1
ATOM 757 N N . ILE A 1 95 ? -27.738 3.362 25.044 1.00 63.09 95 ILE A N 1
ATOM 758 C CA . ILE A 1 95 ? -29.149 3.736 24.907 1.00 63.09 95 ILE A CA 1
ATOM 759 C C . ILE A 1 95 ? -29.751 3.621 26.308 1.00 63.09 95 ILE A C 1
ATOM 761 O O . ILE A 1 95 ? -30.140 2.538 26.739 1.00 63.09 95 ILE A O 1
ATOM 765 N N . ASN A 1 96 ? -29.790 4.732 27.043 1.00 61.94 96 ASN A N 1
ATOM 766 C CA . ASN A 1 96 ? -30.612 4.812 28.241 1.00 61.94 96 ASN A CA 1
ATOM 767 C C . ASN A 1 96 ? -32.068 4.876 27.783 1.00 61.94 96 ASN A C 1
ATOM 769 O O . ASN A 1 96 ? -32.543 5.921 27.342 1.00 61.94 96 ASN A O 1
ATOM 773 N N . MET A 1 97 ? -32.765 3.745 27.868 1.00 50.03 97 MET A N 1
ATOM 774 C CA . MET A 1 97 ? -34.223 3.738 27.863 1.00 50.03 97 MET A CA 1
ATOM 775 C C . MET A 1 97 ? -34.654 4.436 29.155 1.00 50.03 97 MET A C 1
ATOM 777 O O . MET A 1 97 ? -34.534 3.869 30.242 1.00 50.03 97 MET A O 1
ATOM 781 N N . LEU A 1 98 ? -35.055 5.703 29.051 1.00 50.28 98 LEU A N 1
ATOM 782 C CA . LEU A 1 98 ? -35.767 6.366 30.135 1.00 50.28 98 LEU A CA 1
ATOM 783 C C . LEU A 1 98 ? -37.123 5.669 30.242 1.00 50.28 98 LEU A C 1
ATOM 785 O O . LEU A 1 98 ? -37.956 5.790 29.348 1.00 50.28 98 LEU A O 1
ATOM 789 N N . ASN A 1 99 ? -37.296 4.883 31.299 1.00 49.97 99 ASN A N 1
ATOM 790 C CA . ASN A 1 99 ? -38.609 4.399 31.689 1.00 49.97 99 ASN A CA 1
ATOM 791 C C . ASN A 1 99 ? -39.315 5.578 32.374 1.00 49.97 99 ASN A C 1
ATOM 793 O O . ASN A 1 99 ? -38.858 6.011 33.435 1.00 49.97 99 ASN A O 1
ATOM 797 N N . GLU A 1 100 ? -40.349 6.119 31.728 1.00 52.62 100 GLU A N 1
ATOM 798 C CA . GLU A 1 100 ? -41.330 7.022 32.351 1.00 52.62 100 GLU A CA 1
ATOM 799 C C . GLU A 1 100 ? -42.284 6.246 33.268 1.00 52.62 100 GLU A C 1
ATOM 801 O O . GLU A 1 100 ? -42.648 5.098 32.912 1.00 52.62 100 GLU A O 1
#

InterPro domains:
  IPR025184 Adenylyltransferase AadA, C-terminal domain [PF13427] (9-75)

Sequence (100 aa):
MSVKNGRITTLARIWRTVETDTISSKPAAASWSIKQLPQEYILVMHRAKAICIGEEKEYWDDIKALIKPCADFISDKINFKLARINLSENTYKSINMLNE

Foldseek 3Di:
DDPDPLVLLVLLQLLCCLVPVDGDDSLVSLVVVLVVDDPLCNVVSVLSNCCVVPVDPDDPPVPVVNNVVNSVVSVVSSVVSVVVVVVVVCVVPPPPPPDD

Organism: NCBI:txid454